Protein AF-A0A1H6Y3X4-F1 (afdb_monomer_lite)

Sequence (162 aa):
MKEENPSAENPQKLLNLTSKPSKRWAAGVPAVVAALTDLVEEGIPLRGLRALSKMNQKGGFDCPSCAWPDPDDERSAIGEYCENGAKALAEEATSKKLTARFLAGRHFPGDAACFQNPQFLEVILFCQVVPAVLRVYKTFVLHAVSFFRRISQLFEKCSSFA

Secondary structure (DSSP, 8-state):
-------SSPPSSPP-PPPPPPPS-SSSHHHHHHHHHHHHHTT-HHHHHHHHTTBTSTTSB--TT-SSPPPSS---TT----HHHHHHHHHHH------HHHHHT---TTTTTTTT-HHHHHHHHHHHHHHHHHHHHHHHHHHHHHHHHHHHHHHHHHHT--

Foldseek 3Di:
DDDDPDDPDDDPDDDPDDDDDDDPDDDDDVFVVLLQVLLVVLVHNPVLVVLQQQELDVVRHHQPPDPDDRDPPDGDNNGDDTSVSSNVSSVVSHPDDDDPVNVVPDDDPPCPVPVPDPVVVVVVVCVVVVVVVVVVVVVVVVVVVVVVVVVVVVVVVVVVVD

Structure (mmCIF, N/CA/C/O backbone):
data_AF-A0A1H6Y3X4-F1
#
_entry.id   AF-A0A1H6Y3X4-F1
#
loop_
_atom_site.group_PDB
_atom_site.id
_atom_site.type_symbol
_atom_site.label_atom_id
_atom_site.label_alt_id
_atom_site.label_comp_id
_atom_site.label_asym_id
_atom_site.label_entity_id
_atom_site.label_seq_id
_atom_site.pdbx_PDB_ins_code
_atom_site.Cartn_x
_atom_site.Cartn_y
_atom_site.Cartn_z
_atom_site.occupancy
_atom_site.B_iso_or_equiv
_atom_site.auth_seq_id
_atom_site.auth_comp_id
_atom_site.auth_asym_id
_atom_site.auth_atom_id
_atom_site.pdbx_PDB_model_num
ATOM 1 N N . MET A 1 1 ? 36.208 12.642 -6.097 1.00 38.31 1 MET A N 1
ATOM 2 C CA . MET A 1 1 ? 35.721 11.718 -5.051 1.00 38.31 1 MET A CA 1
ATOM 3 C C . MET A 1 1 ? 36.110 10.324 -5.501 1.00 38.31 1 MET A C 1
ATOM 5 O O . MET A 1 1 ? 35.878 10.030 -6.664 1.00 38.31 1 MET A O 1
ATOM 9 N N . LYS A 1 2 ? 36.812 9.542 -4.673 1.00 44.62 2 LYS A N 1
ATOM 10 C CA . LYS A 1 2 ? 37.151 8.156 -5.027 1.00 44.62 2 LYS A CA 1
ATOM 11 C C . LYS A 1 2 ? 35.850 7.348 -5.016 1.00 44.62 2 LYS A C 1
ATOM 13 O O . LYS A 1 2 ? 35.127 7.424 -4.028 1.00 44.62 2 LYS A O 1
ATOM 18 N N . GLU A 1 3 ? 35.543 6.657 -6.110 1.00 51.41 3 GLU A N 1
ATOM 19 C CA . GLU A 1 3 ? 34.518 5.612 -6.116 1.00 51.41 3 GLU A CA 1
ATOM 20 C C . GLU A 1 3 ? 35.000 4.490 -5.198 1.00 51.41 3 GLU A C 1
ATOM 22 O O . GLU A 1 3 ? 36.048 3.889 -5.433 1.00 51.41 3 GLU A O 1
ATOM 27 N N . GLU A 1 4 ? 34.270 4.264 -4.113 1.00 64.88 4 GLU A N 1
ATOM 28 C CA . GLU A 1 4 ? 3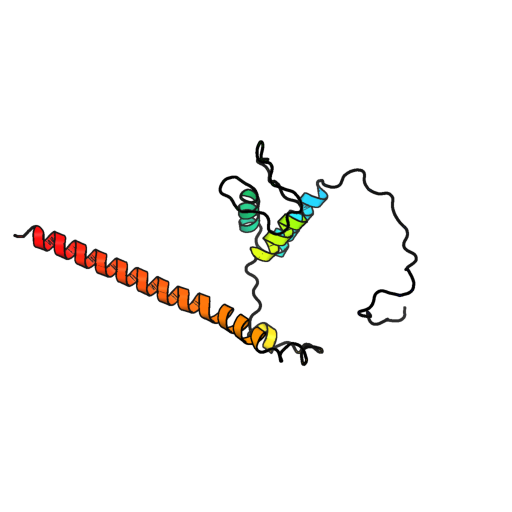4.509 3.167 -3.186 1.00 64.88 4 GLU A CA 1
ATOM 29 C C . GLU A 1 4 ? 33.369 2.166 -3.379 1.00 64.88 4 GLU A C 1
ATOM 31 O O . GLU A 1 4 ? 32.193 2.524 -3.286 1.00 64.88 4 GLU A O 1
ATOM 36 N N . ASN A 1 5 ? 33.719 0.929 -3.740 1.00 66.62 5 ASN A N 1
ATOM 37 C CA . ASN A 1 5 ? 32.742 -0.129 -3.973 1.00 66.62 5 ASN A CA 1
ATOM 38 C C . ASN A 1 5 ? 31.967 -0.403 -2.674 1.00 66.62 5 ASN A C 1
ATOM 40 O O . ASN A 1 5 ? 32.603 -0.555 -1.627 1.00 66.62 5 ASN A O 1
ATOM 44 N N . PRO A 1 6 ? 30.625 -0.490 -2.710 1.00 65.50 6 PRO A N 1
ATOM 45 C CA . PRO A 1 6 ? 29.842 -0.759 -1.512 1.00 65.50 6 PRO A CA 1
ATOM 46 C C . PRO A 1 6 ? 30.209 -2.142 -0.954 1.00 65.50 6 PRO A C 1
ATOM 48 O O . PRO A 1 6 ? 29.964 -3.166 -1.590 1.00 65.50 6 PRO A O 1
ATOM 51 N N . SER A 1 7 ? 30.835 -2.159 0.226 1.00 69.19 7 SER A N 1
ATOM 52 C CA . SER A 1 7 ? 31.108 -3.383 0.985 1.00 69.19 7 SER A CA 1
ATOM 53 C C . SER A 1 7 ? 29.805 -3.937 1.566 1.00 69.19 7 SER A C 1
ATOM 55 O O . SER A 1 7 ? 28.926 -3.171 1.959 1.00 69.19 7 SER A O 1
ATOM 57 N N . ALA A 1 8 ? 29.685 -5.265 1.638 1.00 76.81 8 ALA A N 1
ATOM 58 C CA . ALA A 1 8 ? 28.549 -5.934 2.275 1.00 76.81 8 ALA A CA 1
ATOM 59 C C . ALA A 1 8 ? 28.511 -5.706 3.797 1.00 76.81 8 ALA A C 1
ATOM 61 O O . ALA A 1 8 ? 27.457 -5.833 4.419 1.00 76.81 8 ALA A O 1
ATOM 62 N N . GLU A 1 9 ? 29.655 -5.369 4.396 1.00 79.38 9 GLU A N 1
ATOM 63 C CA . GLU A 1 9 ? 29.762 -5.087 5.823 1.00 79.38 9 GLU A CA 1
ATOM 64 C C . GLU A 1 9 ? 29.482 -3.617 6.129 1.00 79.38 9 GLU A C 1
ATOM 66 O O . GLU A 1 9 ? 29.826 -2.709 5.366 1.00 79.38 9 GLU A O 1
ATOM 71 N N . ASN A 1 10 ? 28.888 -3.374 7.297 1.00 78.25 10 ASN A N 1
ATOM 72 C CA . ASN A 1 10 ? 28.721 -2.024 7.802 1.00 78.25 10 ASN A CA 1
ATOM 73 C C . ASN A 1 10 ? 30.099 -1.361 8.003 1.00 78.25 10 ASN A C 1
ATOM 75 O O . ASN A 1 10 ? 31.043 -2.008 8.463 1.00 78.25 10 ASN A O 1
ATOM 79 N N . PRO A 1 11 ? 30.236 -0.058 7.709 1.00 77.62 11 PRO A N 1
ATOM 80 C CA . PRO A 1 11 ? 31.501 0.635 7.888 1.00 77.62 11 PRO A CA 1
ATOM 81 C C . PRO A 1 11 ? 31.918 0.596 9.360 1.00 77.62 11 PRO A C 1
ATOM 83 O O . PRO A 1 11 ? 31.160 0.975 10.254 1.00 77.62 11 PRO A O 1
ATOM 86 N N . GLN A 1 12 ? 33.155 0.164 9.605 1.00 76.81 12 GLN A N 1
ATOM 87 C CA . GLN A 1 12 ? 33.727 0.073 10.954 1.00 76.81 12 GLN A CA 1
ATOM 88 C C . GLN A 1 12 ? 33.895 1.454 11.605 1.00 76.81 12 GLN A C 1
ATOM 90 O O . GLN A 1 12 ? 33.899 1.581 12.828 1.00 76.81 12 GLN A O 1
ATOM 95 N N . LYS A 1 13 ? 34.016 2.508 10.788 1.00 79.56 13 LYS A N 1
ATOM 96 C CA . LYS A 1 13 ? 34.057 3.894 11.244 1.00 79.56 13 LYS A CA 1
ATOM 97 C C . LYS A 1 13 ? 32.691 4.534 11.036 1.00 79.56 13 LYS A C 1
ATOM 99 O O . LYS A 1 13 ? 32.235 4.667 9.902 1.00 79.56 13 LYS A O 1
ATOM 104 N N . LEU A 1 14 ? 32.068 4.957 12.135 1.00 77.31 14 LEU A N 1
ATOM 105 C CA . LEU A 1 14 ? 30.829 5.726 12.086 1.00 77.31 14 LEU A CA 1
ATOM 106 C C . LEU A 1 14 ? 31.035 6.968 11.210 1.00 77.31 14 LEU A C 1
ATOM 108 O O . LEU A 1 14 ? 32.004 7.714 11.374 1.00 77.31 14 LEU A O 1
ATOM 112 N N . LEU A 1 15 ? 30.124 7.166 10.262 1.00 79.19 15 LEU A N 1
ATOM 113 C CA . LEU A 1 15 ? 30.073 8.373 9.446 1.00 79.19 15 LEU A CA 1
ATOM 114 C C . LEU A 1 15 ? 29.794 9.581 10.357 1.00 79.19 15 LEU A C 1
ATOM 116 O O . LEU A 1 15 ? 29.131 9.442 11.386 1.00 79.19 15 LEU A O 1
ATOM 120 N N . ASN A 1 16 ? 30.269 10.772 9.973 1.00 81.00 16 ASN A N 1
ATOM 121 C CA . ASN A 1 16 ? 29.992 12.035 10.675 1.00 81.00 16 ASN A CA 1
ATOM 122 C C . ASN A 1 16 ? 28.517 12.452 10.487 1.00 81.00 16 ASN A C 1
ATOM 124 O O . ASN A 1 16 ? 28.214 13.453 9.838 1.00 81.00 16 ASN A O 1
ATOM 128 N N . LEU A 1 17 ? 27.587 11.647 10.998 1.00 81.31 17 LEU A N 1
ATOM 129 C CA . LEU A 1 17 ? 26.149 11.849 10.875 1.00 81.31 17 LEU A CA 1
ATOM 130 C C . LEU A 1 17 ? 25.700 12.928 11.861 1.00 81.31 17 LEU A C 1
ATOM 132 O O . LEU A 1 17 ? 25.909 12.822 13.066 1.00 81.31 17 LEU A O 1
ATOM 136 N N . THR A 1 18 ? 25.052 13.971 11.348 1.00 80.50 18 THR A N 1
ATOM 137 C CA . THR A 1 18 ? 24.400 14.992 12.173 1.00 80.50 18 THR A CA 1
ATOM 138 C C . THR A 1 18 ? 22.959 14.573 12.445 1.00 80.50 18 THR A C 1
ATOM 140 O O . THR A 1 18 ? 22.169 14.431 11.509 1.00 80.50 18 THR A O 1
ATOM 143 N N . SER A 1 19 ? 22.595 14.383 13.714 1.00 82.56 19 SER A N 1
ATOM 144 C CA . SER A 1 19 ? 21.208 14.110 14.091 1.00 82.56 19 SER A CA 1
ATOM 145 C C . SER A 1 19 ? 20.378 15.395 14.033 1.00 82.56 19 SER A C 1
ATOM 147 O O . SER A 1 19 ? 20.799 16.467 14.467 1.00 82.56 19 SER A O 1
ATOM 149 N N . LYS A 1 20 ? 19.177 15.295 13.462 1.00 84.12 20 LYS A N 1
ATOM 150 C CA . LYS A 1 20 ? 18.162 16.351 13.535 1.00 84.12 20 LYS A CA 1
ATOM 151 C C . LYS A 1 20 ? 17.210 16.040 14.695 1.00 84.12 20 LYS A C 1
ATOM 153 O O . LYS A 1 20 ? 17.016 14.863 15.002 1.00 84.12 20 LYS A O 1
ATOM 158 N N . PRO A 1 21 ? 16.595 17.053 15.327 1.00 84.75 21 PRO A N 1
ATOM 159 C CA . PRO A 1 21 ? 15.561 16.814 16.327 1.00 84.75 21 PRO A CA 1
ATOM 160 C C . PRO A 1 21 ? 14.394 16.024 15.720 1.00 84.75 21 PRO A C 1
ATOM 162 O O . PRO A 1 21 ? 14.021 16.232 14.561 1.00 84.75 21 PRO A O 1
ATOM 165 N N . SER A 1 22 ? 13.826 15.109 16.506 1.00 82.06 22 SER A N 1
ATOM 166 C CA . SER A 1 22 ? 12.682 14.298 16.091 1.00 82.06 22 SER A CA 1
ATOM 167 C C . SER A 1 22 ? 11.441 15.168 15.877 1.00 82.06 22 SER A C 1
ATOM 169 O O . SER A 1 22 ? 11.230 16.188 16.541 1.00 82.06 22 SER A O 1
ATOM 171 N N . LYS A 1 23 ? 10.598 14.780 14.916 1.00 83.44 23 LYS A N 1
ATOM 172 C CA . LYS A 1 23 ? 9.299 15.433 14.719 1.00 83.44 23 LYS A CA 1
ATOM 173 C C . LYS A 1 23 ? 8.359 15.048 15.864 1.00 83.44 23 LYS A C 1
ATOM 175 O O . LYS A 1 23 ? 8.439 13.944 16.388 1.00 83.44 23 LYS A O 1
ATOM 180 N N . ARG A 1 24 ? 7.431 15.943 16.220 1.00 85.31 24 ARG A N 1
ATOM 181 C CA . ARG A 1 24 ? 6.428 15.690 17.277 1.00 85.31 24 ARG A CA 1
ATOM 182 C C . ARG A 1 24 ? 5.262 14.794 16.847 1.00 85.31 24 ARG A C 1
ATOM 184 O O . ARG A 1 24 ? 4.384 14.521 17.653 1.00 85.31 24 ARG A O 1
ATOM 191 N N . TRP A 1 25 ? 5.220 14.388 15.585 1.00 79.50 25 TRP A N 1
ATOM 192 C CA . TRP A 1 25 ? 4.167 13.553 15.024 1.00 79.50 25 TRP A CA 1
ATOM 193 C C . TRP A 1 25 ? 4.801 12.436 14.200 1.00 79.50 25 TRP A C 1
ATOM 195 O O . TRP A 1 25 ? 5.798 12.667 13.512 1.00 79.50 25 TRP A O 1
ATOM 205 N N . ALA A 1 26 ? 4.228 11.236 14.304 1.00 69.94 26 ALA A N 1
ATOM 206 C CA . ALA A 1 26 ? 4.704 10.044 13.605 1.00 69.94 26 ALA A CA 1
ATOM 207 C C . ALA A 1 26 ? 4.009 9.844 12.247 1.00 69.94 26 ALA A C 1
ATOM 209 O O . ALA A 1 26 ? 4.648 9.401 11.301 1.00 69.94 26 ALA A O 1
ATOM 210 N N . ALA A 1 27 ? 2.737 10.245 12.126 1.00 76.12 27 ALA A N 1
ATOM 211 C CA . ALA A 1 27 ? 1.927 10.112 10.914 1.00 76.12 27 ALA A CA 1
ATOM 212 C C . ALA A 1 27 ? 1.242 11.435 10.528 1.00 76.12 27 ALA A C 1
ATOM 214 O O . ALA A 1 27 ? 0.966 12.281 11.381 1.00 76.12 27 ALA A O 1
ATOM 215 N N . GLY A 1 28 ? 0.987 11.630 9.233 1.00 83.94 28 GLY A N 1
ATOM 216 C CA . GLY A 1 28 ? 0.383 12.854 8.705 1.00 83.94 28 GLY A CA 1
ATOM 217 C C . GLY A 1 28 ? 0.274 12.846 7.182 1.00 83.94 28 GLY A C 1
ATOM 218 O O . GLY A 1 28 ? 0.479 11.818 6.542 1.00 83.94 28 GLY A O 1
ATOM 219 N N . VAL A 1 29 ? 0.001 14.011 6.588 1.00 87.94 29 VAL A N 1
ATOM 220 C CA . VAL A 1 29 ? -0.197 14.166 5.131 1.00 87.94 29 VAL A CA 1
ATOM 221 C C . VAL A 1 29 ? 0.915 13.521 4.285 1.00 87.94 29 VAL A C 1
ATOM 223 O O . VAL A 1 29 ? 0.581 12.846 3.314 1.00 87.94 29 VAL A O 1
ATOM 226 N N . PRO A 1 30 ? 2.214 13.625 4.638 1.00 86.94 30 PRO A N 1
ATOM 227 C CA . PRO A 1 30 ? 3.268 12.969 3.865 1.00 86.94 30 PRO A CA 1
ATOM 228 C C . PRO A 1 30 ? 3.151 11.443 3.806 1.00 86.94 30 PRO A C 1
ATOM 230 O O . PRO A 1 30 ? 3.500 10.864 2.785 1.00 86.94 30 PRO A O 1
ATOM 233 N N . ALA A 1 31 ? 2.630 10.799 4.855 1.00 85.56 31 ALA A N 1
ATOM 234 C CA . ALA A 1 31 ? 2.420 9.352 4.871 1.00 85.56 31 ALA A CA 1
ATOM 235 C C . ALA A 1 31 ? 1.294 8.943 3.907 1.00 85.56 31 ALA A C 1
ATOM 237 O O . ALA A 1 31 ? 1.434 7.980 3.158 1.00 85.56 31 ALA A O 1
ATOM 238 N N . VAL A 1 32 ? 0.212 9.729 3.854 1.00 88.31 32 VAL A N 1
ATOM 239 C CA . VAL A 1 32 ? -0.897 9.508 2.910 1.00 88.31 32 VAL A CA 1
ATOM 240 C C . VAL A 1 32 ? -0.427 9.680 1.465 1.00 88.31 32 VAL A C 1
ATOM 242 O O . VAL A 1 32 ? -0.752 8.868 0.603 1.00 88.31 32 VAL A O 1
ATOM 245 N N . VAL A 1 33 ? 0.370 10.718 1.195 1.00 90.81 33 VAL A N 1
ATOM 246 C CA . VAL A 1 33 ? 0.933 10.961 -0.142 1.00 90.81 33 VAL A CA 1
ATOM 247 C C . VAL A 1 33 ? 1.884 9.836 -0.554 1.00 90.81 33 VAL A C 1
ATOM 249 O O . VAL A 1 33 ? 1.811 9.388 -1.697 1.00 90.81 33 VAL A O 1
ATOM 252 N N . ALA A 1 34 ? 2.733 9.353 0.358 1.00 89.81 34 ALA A N 1
ATOM 253 C CA . ALA A 1 34 ? 3.626 8.226 0.095 1.00 89.81 34 ALA A CA 1
ATOM 254 C C . ALA A 1 34 ? 2.830 6.968 -0.286 1.00 89.81 34 ALA A C 1
ATOM 256 O O . ALA A 1 34 ? 3.030 6.433 -1.371 1.00 89.81 34 ALA A O 1
ATOM 257 N N . ALA A 1 35 ? 1.832 6.599 0.524 1.00 89.12 35 ALA A N 1
ATOM 258 C CA . ALA A 1 35 ? 0.975 5.446 0.255 1.00 89.12 35 ALA A CA 1
ATOM 259 C C . ALA A 1 35 ? 0.269 5.533 -1.111 1.00 89.12 35 ALA A C 1
ATOM 261 O O . ALA A 1 35 ? 0.203 4.551 -1.845 1.00 89.12 35 ALA A O 1
ATOM 262 N N . LEU A 1 36 ? -0.245 6.710 -1.486 1.00 91.62 36 LEU A N 1
ATOM 263 C CA . LEU A 1 36 ? -0.854 6.918 -2.805 1.00 91.62 36 LEU A CA 1
ATOM 264 C C . LEU A 1 36 ? 0.165 6.819 -3.945 1.00 91.62 36 LEU A C 1
ATOM 266 O O . LEU A 1 36 ? -0.168 6.310 -5.015 1.00 91.62 36 LEU A O 1
ATOM 270 N N . THR A 1 37 ? 1.386 7.305 -3.723 1.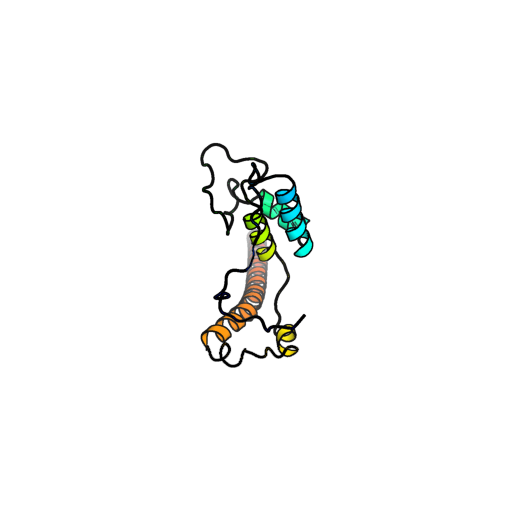00 92.44 37 THR A N 1
ATOM 271 C CA . THR A 1 37 ? 2.472 7.243 -4.708 1.00 92.44 37 THR A CA 1
ATOM 272 C C . THR A 1 37 ? 2.850 5.794 -4.991 1.00 92.44 37 THR A C 1
ATOM 274 O O . THR A 1 37 ? 2.897 5.416 -6.158 1.00 92.44 37 THR A O 1
ATOM 277 N N . ASP A 1 38 ? 2.978 4.960 -3.955 1.00 92.62 38 ASP A N 1
ATOM 278 C CA . ASP A 1 38 ? 3.283 3.531 -4.102 1.00 92.62 38 ASP A CA 1
ATOM 279 C C . ASP A 1 38 ? 2.233 2.808 -4.971 1.00 92.62 38 ASP A C 1
ATOM 281 O O . ASP A 1 38 ? 2.570 2.033 -5.867 1.00 92.62 38 ASP A O 1
ATOM 285 N N . LEU A 1 39 ? 0.938 3.111 -4.795 1.00 92.25 39 LEU A N 1
ATOM 286 C CA . LEU A 1 39 ? -0.122 2.530 -5.637 1.00 92.25 39 LEU A CA 1
ATOM 287 C C . LEU A 1 39 ? 0.001 2.921 -7.114 1.00 92.25 39 LEU A C 1
ATOM 289 O O . LEU A 1 39 ? -0.363 2.141 -8.001 1.00 92.25 39 LEU A O 1
ATOM 293 N N . VAL A 1 40 ? 0.438 4.153 -7.378 1.00 93.38 40 VAL A N 1
ATOM 294 C CA . VAL A 1 40 ? 0.631 4.670 -8.735 1.00 93.38 40 VAL A CA 1
ATOM 295 C C . VAL A 1 40 ? 1.881 4.054 -9.359 1.00 93.38 40 VAL A C 1
ATOM 297 O O . VAL A 1 40 ? 1.814 3.611 -10.506 1.00 93.38 40 VAL A O 1
ATOM 300 N N . GLU A 1 41 ? 2.980 3.951 -8.612 1.00 92.44 41 GLU A N 1
ATOM 301 C CA . GLU A 1 41 ? 4.221 3.301 -9.052 1.00 92.44 41 GLU A CA 1
ATOM 302 C C . GLU A 1 41 ? 4.011 1.815 -9.366 1.00 92.44 41 GLU A C 1
ATOM 304 O O . GLU A 1 41 ? 4.546 1.293 -10.353 1.00 92.44 41 GLU A O 1
ATOM 309 N N . GLU A 1 42 ? 3.156 1.138 -8.599 1.00 91.94 42 GLU A N 1
ATOM 310 C CA . GLU A 1 42 ? 2.747 -0.243 -8.858 1.00 91.94 42 GLU A CA 1
ATOM 311 C C . GLU A 1 42 ? 1.668 -0.397 -9.941 1.00 91.94 42 GLU A C 1
ATOM 313 O O . GLU A 1 42 ? 1.329 -1.513 -10.340 1.00 91.94 42 GLU A O 1
ATOM 318 N N . GLY A 1 43 ? 1.177 0.708 -10.510 1.00 91.50 43 GLY A N 1
ATOM 319 C CA . GLY A 1 43 ? 0.227 0.693 -11.625 1.00 91.50 43 GLY A CA 1
ATOM 320 C C . GLY A 1 43 ? -1.170 0.207 -11.233 1.00 91.50 43 GLY A C 1
ATOM 321 O O . GLY A 1 43 ? -1.934 -0.260 -12.081 1.00 91.50 43 GLY A O 1
ATOM 322 N N . ILE A 1 44 ? -1.524 0.311 -9.952 1.00 92.62 44 ILE A N 1
ATOM 323 C CA . ILE A 1 44 ? -2.785 -0.174 -9.382 1.00 92.62 44 ILE A CA 1
ATOM 324 C C . ILE A 1 44 ? -3.539 0.904 -8.582 1.00 92.62 44 ILE A C 1
ATOM 326 O O . ILE A 1 44 ? -4.096 0.583 -7.535 1.00 92.62 44 ILE A O 1
ATOM 330 N N . PRO A 1 45 ? -3.680 2.158 -9.056 1.00 92.69 45 PRO A N 1
ATOM 331 C CA . PRO A 1 45 ? -4.321 3.215 -8.268 1.00 92.69 45 PRO A CA 1
ATOM 332 C C . PRO A 1 45 ? -5.755 2.850 -7.855 1.00 92.69 45 PRO A C 1
ATOM 334 O O . PRO A 1 45 ? -6.118 2.951 -6.692 1.00 92.69 45 PRO A O 1
ATOM 337 N N . LEU A 1 46 ? -6.574 2.328 -8.774 1.00 92.44 46 LEU A N 1
ATOM 338 C CA . LEU A 1 46 ? -7.966 1.964 -8.472 1.00 92.44 46 LEU A CA 1
ATOM 339 C C . LEU A 1 46 ? -8.092 0.639 -7.709 1.00 92.44 46 LEU A C 1
ATOM 341 O O . LEU A 1 46 ? -8.914 0.510 -6.802 1.00 92.44 46 LEU A O 1
ATOM 345 N N . ARG A 1 47 ? -7.312 -0.373 -8.106 1.00 91.12 47 ARG A N 1
ATOM 346 C CA . ARG A 1 47 ? -7.359 -1.708 -7.490 1.00 91.12 47 ARG A CA 1
ATOM 347 C C . ARG A 1 47 ? -6.778 -1.676 -6.079 1.00 91.12 47 ARG A C 1
ATOM 349 O O . ARG A 1 47 ? -7.378 -2.254 -5.181 1.00 91.12 47 ARG A O 1
ATOM 356 N N . GLY A 1 48 ? -5.657 -0.987 -5.910 1.00 91.50 48 GLY A N 1
ATOM 357 C CA . GLY A 1 48 ? -4.986 -0.772 -4.639 1.00 91.50 48 GLY A CA 1
ATOM 358 C C . GLY A 1 48 ? -5.866 -0.005 -3.666 1.00 91.50 48 GLY A C 1
ATOM 359 O O . GLY A 1 48 ? -6.112 -0.509 -2.581 1.00 91.50 48 GLY A O 1
ATOM 360 N N . LEU A 1 49 ? -6.473 1.117 -4.077 1.00 91.81 49 LEU A N 1
ATOM 361 C CA . LEU A 1 49 ? -7.402 1.862 -3.213 1.00 91.81 49 LEU A CA 1
ATOM 362 C C . LEU A 1 49 ? -8.597 1.017 -2.745 1.00 91.81 49 LEU A C 1
ATOM 364 O O . LEU A 1 49 ? -8.974 1.077 -1.578 1.00 91.81 49 LEU A O 1
ATOM 368 N N . ARG A 1 50 ? -9.176 0.189 -3.627 1.00 91.44 50 ARG A N 1
ATOM 369 C CA . ARG A 1 50 ? -10.259 -0.742 -3.250 1.00 91.44 50 ARG A CA 1
ATOM 370 C C . ARG A 1 50 ? -9.806 -1.852 -2.306 1.00 91.44 50 ARG A C 1
ATOM 372 O O . ARG A 1 50 ? -10.623 -2.369 -1.550 1.00 91.44 50 ARG A O 1
ATOM 379 N N . ALA A 1 51 ? -8.554 -2.284 -2.415 1.00 90.94 51 ALA A N 1
ATOM 380 C CA . ALA A 1 51 ? -7.993 -3.288 -1.524 1.00 90.94 51 ALA A CA 1
ATOM 381 C C . ALA A 1 51 ? -7.680 -2.665 -0.156 1.00 90.94 51 ALA A C 1
ATOM 383 O O . ALA A 1 51 ? -8.103 -3.210 0.857 1.00 90.94 51 ALA A O 1
ATOM 384 N N . LEU A 1 52 ? -7.076 -1.474 -0.132 1.00 90.19 52 LEU A N 1
ATOM 385 C CA . LEU A 1 52 ? -6.842 -0.688 1.080 1.00 90.19 52 LEU A CA 1
ATOM 386 C C . LEU A 1 52 ? -8.137 -0.413 1.849 1.00 90.19 52 LEU A C 1
ATOM 388 O O . LEU A 1 52 ? -8.185 -0.621 3.053 1.00 90.19 52 LEU A O 1
ATOM 392 N N . SER A 1 53 ? -9.225 -0.046 1.164 1.00 89.88 53 SER A N 1
ATOM 393 C CA . SER A 1 53 ? -10.514 0.208 1.823 1.00 89.88 53 SER A CA 1
ATOM 394 C C . SER A 1 53 ? -11.156 -1.038 2.450 1.00 89.88 53 SER A C 1
ATOM 396 O O . SER A 1 53 ? -12.164 -0.922 3.137 1.00 89.88 53 SER A O 1
ATOM 398 N N . LYS A 1 54 ? -10.644 -2.238 2.154 1.00 89.19 54 LYS A N 1
ATOM 399 C CA . LYS A 1 54 ? -11.077 -3.509 2.753 1.00 89.19 54 LYS A CA 1
ATOM 400 C C . LYS A 1 54 ? -10.054 -4.069 3.740 1.00 89.19 54 LYS A C 1
ATOM 402 O O . LYS A 1 54 ? -10.314 -5.106 4.342 1.00 89.19 54 LYS A O 1
ATOM 407 N N . MET A 1 55 ? -8.907 -3.419 3.884 1.00 88.81 55 MET A N 1
ATOM 408 C CA . MET A 1 55 ? -7.838 -3.865 4.761 1.00 88.81 55 MET A CA 1
ATOM 409 C C . MET A 1 55 ? -8.156 -3.471 6.204 1.00 88.81 55 MET A C 1
ATOM 411 O O . MET A 1 55 ? -8.522 -2.322 6.458 1.00 88.81 55 MET A O 1
ATOM 415 N N . ASN A 1 56 ? -8.031 -4.422 7.132 1.00 85.69 56 ASN A N 1
ATOM 416 C CA . ASN A 1 56 ? -8.361 -4.266 8.556 1.00 85.69 56 ASN A CA 1
ATOM 417 C C . ASN A 1 56 ? -9.811 -3.791 8.790 1.00 85.69 56 ASN A C 1
ATOM 419 O O . ASN A 1 56 ? -10.106 -3.008 9.688 1.00 85.69 56 ASN A O 1
ATOM 423 N N . GLN A 1 57 ? -10.734 -4.229 7.928 1.00 85.50 57 GLN A N 1
ATOM 424 C CA . GLN A 1 57 ? -12.170 -3.963 8.046 1.00 85.50 57 GLN A CA 1
ATOM 425 C C . GLN A 1 57 ? -12.938 -5.262 8.312 1.00 85.50 57 GLN A C 1
ATOM 427 O O . GLN A 1 57 ? -12.489 -6.351 7.950 1.00 85.50 57 GLN A O 1
ATOM 432 N N . LYS A 1 58 ? -14.145 -5.166 8.890 1.00 82.38 58 LYS A N 1
ATOM 433 C CA . LYS A 1 58 ? -15.005 -6.341 9.137 1.00 82.38 58 LYS A CA 1
ATOM 434 C C . LYS A 1 58 ? -15.351 -7.050 7.822 1.00 82.38 58 LYS A C 1
ATOM 436 O O . LYS A 1 58 ? -15.898 -6.439 6.906 1.00 82.38 58 LYS A O 1
ATOM 441 N N . GLY A 1 59 ? -15.050 -8.348 7.742 1.00 81.38 59 GLY A N 1
ATOM 442 C CA . GLY A 1 59 ? -15.222 -9.144 6.516 1.00 81.38 59 GLY A CA 1
ATOM 443 C C . GLY A 1 59 ? -14.217 -8.806 5.404 1.00 81.38 59 GLY A C 1
ATOM 444 O O . GLY A 1 59 ? -14.425 -9.182 4.249 1.00 81.38 59 GLY A O 1
ATOM 445 N N . GLY A 1 60 ? -13.170 -8.057 5.748 1.00 86.94 60 GLY A N 1
ATOM 446 C CA . GLY A 1 60 ? -12.026 -7.739 4.912 1.00 86.94 60 GLY A CA 1
ATOM 447 C C . GLY A 1 60 ? -10.887 -8.742 5.079 1.00 86.94 60 GLY A C 1
ATOM 448 O O . GLY A 1 60 ? -11.120 -9.936 5.256 1.00 86.94 60 GLY A O 1
ATOM 449 N N . PHE A 1 61 ? -9.657 -8.246 4.993 1.00 87.19 61 PHE A N 1
ATOM 450 C CA . PHE A 1 61 ? -8.440 -9.029 5.209 1.00 87.19 61 PHE A CA 1
ATOM 451 C C . PHE A 1 61 ? -7.428 -8.234 6.036 1.00 87.19 61 PHE A C 1
ATOM 453 O O . PHE A 1 61 ? -7.481 -7.001 6.065 1.00 87.19 61 PHE A O 1
ATOM 460 N N . ASP A 1 62 ? -6.503 -8.946 6.669 1.00 86.62 62 ASP A N 1
ATOM 461 C CA . ASP A 1 62 ? -5.500 -8.349 7.544 1.00 86.62 62 ASP A CA 1
ATOM 462 C C . ASP A 1 62 ? -4.326 -7.773 6.752 1.00 86.62 62 ASP A C 1
ATOM 464 O O . ASP A 1 62 ? -3.874 -8.333 5.749 1.00 86.62 62 ASP A O 1
ATOM 468 N N . CYS A 1 63 ? -3.812 -6.639 7.214 1.00 86.25 63 CYS A N 1
ATOM 469 C CA . CYS A 1 63 ? -2.616 -6.025 6.658 1.00 86.25 63 CYS A CA 1
ATOM 470 C C . CYS A 1 63 ? -1.387 -6.941 6.858 1.00 86.25 63 CYS A C 1
ATOM 472 O O . CYS A 1 63 ? -1.047 -7.253 8.003 1.00 86.25 63 CYS A O 1
ATOM 474 N N . PRO A 1 64 ? -0.645 -7.300 5.790 1.00 78.62 64 PRO A N 1
ATOM 475 C CA . PRO 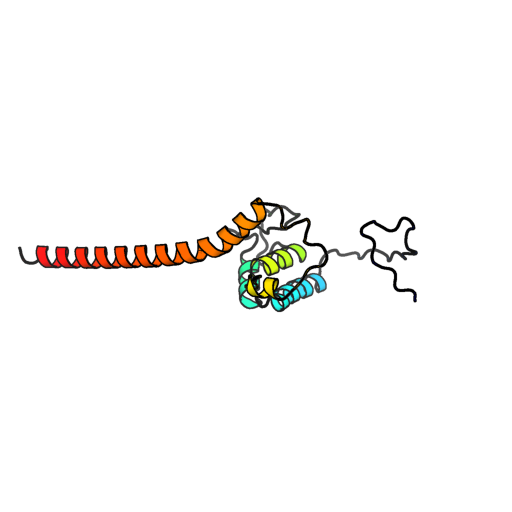A 1 64 ? 0.490 -8.230 5.873 1.00 78.62 64 PRO A CA 1
ATOM 476 C C . PRO A 1 64 ? 1.712 -7.659 6.614 1.00 78.62 64 PRO A C 1
ATOM 478 O O . PRO A 1 64 ? 2.641 -8.394 6.934 1.00 78.62 64 PRO A O 1
ATOM 481 N N . SER A 1 65 ? 1.725 -6.349 6.877 1.00 72.38 65 SER A N 1
ATOM 482 C CA . SER A 1 65 ? 2.849 -5.613 7.475 1.00 72.38 65 SER A CA 1
ATOM 483 C C . SER A 1 65 ? 2.450 -4.886 8.771 1.00 72.38 65 SER A C 1
ATOM 485 O O . SER A 1 65 ? 3.133 -3.966 9.224 1.00 72.38 65 SER A O 1
ATOM 487 N N . CYS A 1 66 ? 1.308 -5.237 9.376 1.00 70.31 66 CYS A N 1
ATOM 488 C CA . CYS A 1 66 ? 0.832 -4.524 10.560 1.00 70.31 66 CYS A CA 1
ATOM 489 C C . CYS A 1 66 ? 1.700 -4.804 11.794 1.00 70.31 66 CYS A C 1
ATOM 491 O O . CYS A 1 66 ? 1.841 -5.940 12.236 1.00 70.31 66 CYS A O 1
ATOM 493 N N . ALA A 1 67 ? 2.220 -3.729 12.390 1.00 64.56 67 ALA A N 1
ATOM 494 C CA . ALA A 1 67 ? 2.867 -3.748 13.702 1.00 64.56 67 ALA A CA 1
ATOM 495 C C . ALA A 1 67 ? 1.872 -3.538 14.862 1.00 64.56 67 ALA A C 1
ATOM 497 O O . ALA A 1 67 ? 2.251 -3.695 16.021 1.00 64.56 67 ALA A O 1
ATOM 498 N N . TRP A 1 68 ? 0.622 -3.158 14.563 1.00 68.06 68 TRP A N 1
ATOM 499 C CA . TRP A 1 68 ? -0.392 -2.796 15.555 1.00 68.06 68 TRP A CA 1
ATOM 500 C C . TRP A 1 68 ? -1.627 -3.705 15.450 1.00 68.06 68 TRP A C 1
ATOM 502 O O . TRP A 1 68 ? -2.055 -3.981 14.326 1.00 68.06 68 TRP A O 1
ATOM 512 N N . PRO A 1 69 ? -2.190 -4.174 16.582 1.00 65.94 69 PRO A N 1
ATOM 513 C CA . PRO A 1 69 ? -3.407 -4.984 16.589 1.00 65.94 69 PRO A CA 1
ATOM 514 C C . PRO A 1 69 ? -4.628 -4.194 16.093 1.00 65.94 69 PRO A C 1
ATOM 516 O O . PRO A 1 69 ? -4.738 -2.994 16.346 1.00 65.94 69 PRO A O 1
ATOM 519 N N . ASP A 1 70 ? -5.538 -4.888 15.406 1.00 70.12 70 ASP A N 1
ATOM 520 C CA . ASP A 1 70 ? -6.829 -4.352 14.955 1.00 70.12 70 ASP A CA 1
ATOM 521 C C . ASP A 1 70 ? -7.749 -4.116 16.172 1.00 70.12 70 ASP A C 1
ATOM 523 O O . ASP A 1 70 ? -7.938 -5.044 16.962 1.00 70.12 70 ASP A O 1
ATOM 527 N N . PRO A 1 71 ? -8.296 -2.904 16.379 1.00 68.00 71 PRO A N 1
ATOM 528 C CA . PRO A 1 71 ? -9.216 -2.641 17.481 1.00 68.00 71 PRO A CA 1
ATOM 529 C C . PRO A 1 71 ? -10.523 -3.442 17.340 1.00 68.00 71 PRO A C 1
ATOM 531 O O . PRO A 1 71 ? -11.222 -3.386 16.323 1.00 68.00 71 PRO A O 1
ATOM 534 N N . ASP A 1 72 ? -10.898 -4.161 18.401 1.00 69.00 72 ASP A N 1
ATOM 535 C CA . ASP A 1 72 ? -12.128 -4.962 18.432 1.00 69.00 72 ASP A CA 1
ATOM 536 C C . ASP A 1 72 ? -13.402 -4.096 18.469 1.00 69.00 72 ASP A C 1
ATOM 538 O O . ASP A 1 72 ? -14.426 -4.470 17.878 1.00 69.00 72 ASP A O 1
ATOM 542 N N . ASP A 1 73 ? -13.313 -2.923 19.102 1.00 71.69 73 ASP A N 1
ATOM 543 C CA . ASP A 1 73 ? -14.453 -2.071 19.451 1.00 71.69 73 ASP A CA 1
ATOM 544 C C . ASP A 1 73 ? -14.849 -1.143 18.287 1.00 71.69 73 ASP A C 1
ATOM 546 O O . ASP A 1 73 ? -15.860 -1.357 17.606 1.00 71.69 73 ASP A O 1
ATOM 550 N N . GLU A 1 74 ? -14.025 -0.121 18.032 1.00 71.25 74 GLU A N 1
ATOM 551 C CA . GLU A 1 74 ? -14.242 0.906 17.016 1.00 71.25 74 GLU A CA 1
ATOM 552 C C . GLU A 1 74 ? -13.153 0.837 15.949 1.00 71.25 74 GLU A C 1
ATOM 554 O O . GLU A 1 74 ? -12.025 1.282 16.147 1.00 71.25 74 GLU A O 1
ATOM 559 N N . ARG A 1 75 ? -13.513 0.286 14.787 1.00 73.12 75 ARG A N 1
ATOM 560 C CA . ARG A 1 75 ? -12.664 0.326 13.592 1.00 73.12 75 ARG A CA 1
ATOM 561 C C . ARG A 1 75 ? -12.903 1.622 12.825 1.00 73.12 75 ARG A C 1
ATOM 563 O O . ARG A 1 75 ? -14.054 1.952 12.523 1.00 73.12 75 ARG A O 1
ATOM 570 N N . SER A 1 76 ? -11.840 2.323 12.440 1.00 74.00 76 SER A N 1
ATOM 571 C CA . SER A 1 76 ? -11.946 3.528 11.615 1.00 74.00 76 SER A CA 1
ATOM 572 C C . SER A 1 76 ? -12.492 3.210 10.227 1.00 74.00 76 SER A C 1
ATOM 574 O O . SER A 1 76 ? -11.983 2.346 9.513 1.00 74.00 76 SER A O 1
ATOM 576 N N . ALA A 1 77 ? -13.466 4.007 9.785 1.00 68.31 77 ALA A N 1
ATOM 577 C CA . ALA A 1 77 ? -14.055 3.902 8.447 1.00 68.31 77 ALA A CA 1
ATOM 578 C C . ALA A 1 77 ? -13.094 4.303 7.306 1.00 68.31 77 ALA A C 1
ATOM 580 O O . ALA A 1 77 ? -13.352 4.013 6.140 1.00 68.31 77 ALA A O 1
ATOM 581 N N . ILE A 1 78 ? -12.007 5.004 7.636 1.00 68.81 78 ILE A N 1
ATOM 582 C CA . ILE A 1 78 ? -11.035 5.579 6.692 1.00 68.81 78 ILE A CA 1
ATOM 583 C C . ILE A 1 78 ? -9.811 4.682 6.441 1.00 68.81 78 ILE A C 1
ATOM 585 O O . ILE A 1 78 ? -9.088 4.929 5.477 1.00 68.81 78 ILE A O 1
ATOM 589 N N . GLY A 1 79 ? -9.619 3.626 7.240 1.00 76.88 79 GLY A N 1
ATOM 590 C CA . GLY A 1 79 ? -8.520 2.664 7.105 1.00 76.88 79 GLY A CA 1
ATOM 591 C C . GLY A 1 79 ? -7.611 2.617 8.334 1.00 76.88 79 GLY A C 1
ATOM 592 O O . GLY A 1 79 ? -7.194 3.654 8.840 1.00 76.88 79 GLY A O 1
ATOM 593 N N . GLU A 1 80 ? -7.297 1.403 8.788 1.00 80.44 80 GLU A N 1
ATOM 594 C CA . GLU A 1 80 ? -6.483 1.128 9.982 1.00 80.44 80 GLU A CA 1
ATOM 595 C C . GLU A 1 80 ? -5.108 0.589 9.585 1.00 80.44 80 GLU A C 1
ATOM 597 O O . GLU A 1 80 ? -4.762 -0.556 9.859 1.00 80.44 80 GLU A O 1
ATOM 602 N N . TYR A 1 81 ? -4.329 1.366 8.839 1.00 84.88 81 TYR A N 1
ATOM 603 C CA . TYR A 1 81 ? -3.033 0.913 8.338 1.00 84.88 81 TYR A CA 1
ATOM 604 C C . TYR A 1 81 ? -2.026 2.051 8.215 1.00 84.88 81 TYR A C 1
ATOM 606 O O . TYR A 1 81 ? -2.381 3.208 7.996 1.00 84.88 81 TYR A O 1
ATOM 614 N N . CYS A 1 82 ? -0.743 1.708 8.334 1.00 87.19 82 CYS A N 1
ATOM 615 C CA . CYS A 1 82 ? 0.362 2.636 8.112 1.00 87.19 82 CYS A CA 1
ATOM 616 C C . C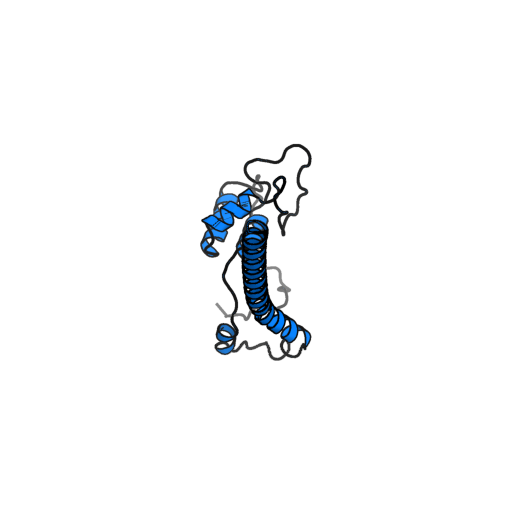YS A 1 82 ? 0.794 2.670 6.639 1.00 87.19 82 CYS A C 1
ATOM 618 O O . CYS A 1 82 ? 0.388 1.836 5.824 1.00 87.19 82 CYS A O 1
ATOM 620 N N . GLU A 1 83 ? 1.668 3.614 6.303 1.00 87.50 83 GLU A N 1
ATOM 621 C CA . GLU A 1 83 ? 2.271 3.756 4.977 1.00 87.50 83 GLU A CA 1
ATOM 622 C C . GLU A 1 83 ? 3.009 2.486 4.534 1.00 87.50 83 GLU A C 1
ATOM 624 O O . GLU A 1 83 ? 2.873 2.067 3.388 1.00 87.50 83 GLU A O 1
ATOM 629 N N . ASN A 1 84 ? 3.699 1.807 5.456 1.00 86.50 84 ASN A N 1
ATOM 630 C CA . ASN A 1 84 ? 4.401 0.556 5.152 1.00 86.50 84 ASN A CA 1
ATOM 631 C C . ASN A 1 84 ? 3.423 -0.591 4.862 1.00 86.50 84 ASN A C 1
ATOM 633 O O . ASN A 1 84 ? 3.691 -1.430 4.003 1.00 86.50 84 ASN A O 1
ATOM 637 N N . GLY A 1 85 ? 2.271 -0.608 5.540 1.00 89.44 85 GLY A N 1
ATOM 638 C CA . GLY A 1 85 ? 1.177 -1.535 5.251 1.00 89.44 85 GLY A CA 1
ATOM 639 C C . GLY A 1 85 ? 0.571 -1.293 3.874 1.00 89.44 85 GLY A C 1
ATOM 640 O O . GLY A 1 85 ? 0.371 -2.234 3.107 1.00 89.44 85 GLY A O 1
ATOM 641 N N . ALA A 1 86 ? 0.351 -0.024 3.528 1.00 90.00 86 ALA A N 1
ATOM 642 C CA . ALA A 1 86 ? -0.149 0.344 2.212 1.00 90.00 86 ALA A CA 1
ATOM 643 C C . ALA A 1 86 ? 0.835 -0.017 1.091 1.00 90.00 86 ALA A C 1
ATOM 645 O O . ALA A 1 86 ? 0.414 -0.536 0.057 1.00 90.00 86 ALA A O 1
ATOM 646 N N . LYS A 1 87 ? 2.136 0.185 1.320 1.00 90.31 87 LYS A N 1
ATOM 647 C CA . LYS A 1 87 ? 3.197 -0.205 0.392 1.00 90.31 87 LYS A CA 1
ATOM 648 C C . LYS A 1 87 ? 3.272 -1.717 0.183 1.00 90.31 87 LYS A C 1
ATOM 650 O O . LYS A 1 87 ? 3.295 -2.166 -0.958 1.00 90.31 87 LYS A O 1
ATOM 655 N N . ALA A 1 88 ? 3.250 -2.504 1.260 1.00 91.56 88 ALA A N 1
ATOM 656 C CA . ALA A 1 88 ? 3.276 -3.965 1.164 1.00 91.56 88 ALA A CA 1
ATOM 657 C C . ALA A 1 88 ? 2.084 -4.497 0.351 1.00 91.56 88 ALA A C 1
ATOM 659 O O . ALA A 1 88 ? 2.247 -5.319 -0.549 1.00 91.56 88 ALA A O 1
ATOM 660 N N . LEU A 1 89 ? 0.889 -3.953 0.598 1.00 91.88 89 LEU A N 1
ATOM 661 C CA . LEU A 1 89 ? -0.286 -4.262 -0.209 1.00 91.88 89 LEU A CA 1
ATOM 662 C C . LEU A 1 89 ? -0.111 -3.838 -1.671 1.00 91.88 89 LEU A C 1
ATOM 664 O O . LEU A 1 89 ? -0.582 -4.544 -2.563 1.00 91.88 89 LEU A O 1
ATOM 668 N N . ALA A 1 90 ? 0.528 -2.696 -1.936 1.00 91.94 90 ALA A N 1
ATOM 669 C CA . ALA A 1 90 ? 0.765 -2.232 -3.297 1.00 91.94 90 ALA A CA 1
ATOM 670 C C . ALA A 1 90 ? 1.632 -3.232 -4.082 1.00 91.94 90 ALA A C 1
ATOM 672 O O . ALA A 1 90 ? 1.283 -3.630 -5.198 1.00 91.94 90 ALA A O 1
ATOM 673 N N . GLU A 1 91 ? 2.720 -3.681 -3.457 1.00 91.00 91 GLU A N 1
ATOM 674 C CA . GLU A 1 91 ? 3.654 -4.666 -4.003 1.00 91.00 91 GLU A CA 1
ATOM 675 C C . GLU A 1 91 ? 2.998 -6.040 -4.197 1.00 91.00 91 GLU A C 1
ATOM 677 O O . GLU A 1 91 ? 3.281 -6.724 -5.177 1.00 91.00 91 GLU A O 1
ATOM 682 N N . GLU A 1 92 ? 2.069 -6.436 -3.328 1.00 90.44 92 GLU A N 1
ATOM 683 C CA . GLU A 1 92 ? 1.357 -7.710 -3.464 1.00 90.44 92 GLU A CA 1
ATOM 684 C C . GLU A 1 92 ? 0.222 -7.656 -4.503 1.00 90.44 92 GLU A C 1
ATOM 686 O O . GLU A 1 92 ? -0.020 -8.607 -5.253 1.00 90.44 92 GLU A O 1
ATOM 691 N N . ALA A 1 93 ? -0.483 -6.528 -4.594 1.00 90.12 93 ALA A N 1
ATOM 692 C CA . ALA A 1 93 ? -1.604 -6.353 -5.514 1.00 90.12 93 ALA A CA 1
ATOM 693 C C . ALA A 1 93 ? -1.170 -6.023 -6.956 1.00 90.12 93 ALA A C 1
ATOM 695 O O . ALA A 1 93 ? -2.019 -6.033 -7.866 1.00 90.12 93 ALA A O 1
ATOM 696 N N . THR A 1 94 ? 0.118 -5.739 -7.175 1.00 89.12 94 THR A N 1
ATOM 697 C CA . THR A 1 94 ? 0.693 -5.447 -8.491 1.00 89.12 94 THR A CA 1
ATOM 698 C C . THR A 1 94 ? 0.495 -6.604 -9.472 1.00 89.12 94 THR A C 1
ATOM 700 O O . THR A 1 94 ? 0.350 -7.774 -9.119 1.00 89.12 94 THR A O 1
ATOM 703 N N . SER A 1 95 ? 0.467 -6.281 -10.764 1.00 89.06 95 SER A N 1
ATOM 704 C CA . SER A 1 95 ? 0.425 -7.292 -11.836 1.00 89.06 95 SER A CA 1
ATOM 705 C C . SER A 1 95 ? 1.783 -7.505 -12.503 1.00 89.06 95 SER A C 1
ATOM 707 O O . SER A 1 95 ? 1.886 -8.305 -13.438 1.00 89.06 95 SER A O 1
ATOM 709 N N . LYS A 1 96 ? 2.822 -6.804 -12.033 1.00 86.56 96 LYS A N 1
ATOM 710 C CA . LYS A 1 96 ? 4.200 -6.983 -12.489 1.00 86.56 96 LYS A CA 1
ATOM 711 C C . LYS A 1 96 ? 4.666 -8.391 -12.117 1.00 86.56 96 LYS A C 1
ATOM 713 O O . LYS A 1 96 ? 4.487 -8.847 -10.994 1.00 86.56 96 LYS A O 1
ATOM 718 N N . LYS A 1 97 ? 5.241 -9.106 -13.084 1.00 85.50 97 LYS A N 1
ATOM 719 C CA . LYS A 1 97 ? 5.750 -10.469 -12.894 1.00 85.50 97 LYS A CA 1
ATOM 720 C C . LYS A 1 97 ? 7.106 -10.613 -13.556 1.00 85.50 97 LYS A C 1
ATOM 722 O O . LYS A 1 97 ? 7.293 -10.182 -14.696 1.00 85.50 97 LYS A O 1
ATOM 727 N N . LEU A 1 98 ? 8.025 -11.279 -12.866 1.00 86.62 98 LEU A N 1
ATOM 728 C CA . LEU A 1 98 ? 9.271 -11.735 -13.464 1.00 86.62 98 LEU A CA 1
ATOM 729 C C . LEU A 1 98 ? 8.966 -12.918 -14.387 1.00 86.62 98 LEU A C 1
ATOM 731 O O . LEU A 1 98 ? 8.307 -13.880 -13.999 1.00 86.62 98 LEU A O 1
ATOM 735 N N . THR A 1 99 ? 9.412 -12.827 -15.637 1.00 84.75 99 THR A N 1
ATOM 736 C CA . THR A 1 99 ? 9.238 -13.892 -16.634 1.00 84.75 99 THR A CA 1
ATOM 737 C C . THR A 1 99 ? 10.580 -14.541 -16.936 1.00 84.75 99 THR A C 1
ATOM 739 O O . THR A 1 99 ? 11.615 -13.881 -16.865 1.00 84.75 99 THR A O 1
ATOM 742 N N . ALA A 1 100 ? 10.580 -15.809 -17.353 1.00 84.00 100 ALA A N 1
ATOM 743 C CA . ALA A 1 100 ? 11.807 -16.479 -17.794 1.00 84.00 100 ALA A CA 1
ATOM 744 C C . ALA A 1 100 ? 12.534 -15.681 -18.896 1.00 84.00 100 ALA A C 1
ATOM 746 O O . ALA A 1 100 ? 13.754 -15.568 -18.878 1.00 84.00 100 ALA A O 1
ATOM 747 N N . ARG A 1 101 ? 11.782 -15.022 -19.794 1.00 82.31 101 ARG A N 1
ATOM 748 C CA . ARG A 1 101 ? 12.332 -14.121 -20.822 1.00 82.31 101 ARG A CA 1
ATOM 749 C C . ARG A 1 101 ? 13.089 -12.926 -20.235 1.00 82.31 101 ARG A C 1
ATOM 751 O O . ARG A 1 101 ? 14.100 -12.520 -20.792 1.00 82.31 101 ARG A O 1
ATOM 758 N N . PHE A 1 102 ? 12.598 -12.354 -19.135 1.00 80.50 102 PHE A N 1
ATOM 759 C CA . PHE A 1 102 ? 13.268 -11.249 -18.446 1.00 80.50 102 PHE A CA 1
ATOM 760 C C . PHE A 1 102 ? 14.622 -11.682 -17.872 1.00 80.50 102 PHE A C 1
ATOM 762 O O . PHE A 1 102 ? 15.574 -10.910 -17.934 1.00 80.50 102 PHE A O 1
ATOM 769 N N . LEU A 1 103 ? 14.701 -12.905 -17.340 1.00 79.38 103 LEU A N 1
ATOM 770 C CA . LEU A 1 103 ? 15.926 -13.458 -16.759 1.00 79.38 103 LEU A CA 1
ATOM 771 C C . LEU A 1 103 ? 16.914 -13.925 -17.837 1.00 79.38 103 LEU A C 1
ATOM 773 O O . LEU A 1 103 ? 18.103 -13.669 -17.719 1.00 79.38 103 LEU A O 1
ATOM 777 N N . ALA A 1 104 ? 16.432 -14.513 -18.935 1.00 79.94 104 ALA A N 1
ATOM 778 C CA . ALA A 1 104 ? 17.281 -14.999 -20.026 1.00 79.94 104 ALA A CA 1
ATOM 779 C C . ALA A 1 104 ? 18.138 -13.898 -20.689 1.00 79.94 104 ALA A C 1
ATOM 781 O O . ALA A 1 104 ? 19.189 -14.190 -21.249 1.00 79.94 104 ALA A O 1
ATOM 782 N N . GLY A 1 105 ? 17.696 -12.636 -20.631 1.00 74.25 105 GLY A N 1
ATOM 783 C CA . GLY A 1 105 ? 18.422 -11.488 -21.181 1.00 74.25 105 GLY A CA 1
ATOM 784 C C . GLY A 1 105 ? 19.383 -10.795 -20.210 1.00 74.25 105 GLY A C 1
ATOM 785 O O . GLY A 1 105 ? 20.001 -9.808 -20.606 1.00 74.25 105 GLY A O 1
ATOM 786 N N . ARG A 1 106 ? 19.497 -11.243 -18.950 1.00 69.44 106 ARG A N 1
ATOM 787 C CA . ARG A 1 106 ? 20.363 -10.613 -17.941 1.00 69.44 106 ARG A CA 1
ATOM 788 C C . ARG A 1 106 ? 21.298 -11.639 -17.308 1.00 69.44 106 ARG A C 1
ATOM 790 O O . ARG A 1 106 ? 20.850 -12.615 -16.722 1.00 69.44 106 ARG A O 1
ATOM 797 N N . HIS A 1 107 ? 22.600 -11.388 -17.398 1.00 59.00 107 HIS A N 1
ATOM 798 C CA . HIS A 1 107 ? 23.604 -12.114 -16.626 1.00 59.00 107 HIS A CA 1
ATOM 799 C C . HIS A 1 107 ? 23.771 -11.405 -15.280 1.00 59.00 107 HIS A C 1
ATOM 801 O O . HIS A 1 107 ? 24.126 -10.227 -15.258 1.00 59.00 107 HIS A O 1
ATOM 807 N N . PHE A 1 108 ? 23.505 -12.094 -14.173 1.00 58.88 108 PHE A N 1
ATOM 808 C CA . PHE A 1 108 ? 23.792 -11.587 -12.833 1.00 58.88 108 PHE A CA 1
ATOM 809 C C . PHE A 1 108 ? 25.199 -12.053 -12.416 1.00 58.88 108 PHE A C 1
ATOM 811 O O . PHE A 1 108 ? 25.420 -13.256 -12.235 1.00 58.88 108 PHE A O 1
ATOM 818 N N . PRO A 1 109 ? 26.180 -11.139 -12.293 1.00 51.69 109 PRO A N 1
ATOM 819 C CA . PRO A 1 109 ? 27.514 -11.467 -11.802 1.00 51.69 109 PRO A CA 1
ATOM 820 C C . PRO A 1 109 ? 27.442 -11.718 -10.286 1.00 51.69 109 PRO A C 1
ATOM 822 O O . PRO A 1 109 ? 27.654 -10.820 -9.482 1.00 51.69 109 PRO A O 1
ATOM 825 N N . GLY A 1 110 ? 27.071 -12.938 -9.898 1.00 53.44 110 GLY A N 1
ATOM 826 C CA . GLY A 1 110 ? 26.909 -13.359 -8.497 1.00 53.44 110 GLY A CA 1
ATOM 827 C C . GLY A 1 110 ? 26.109 -14.655 -8.319 1.00 53.44 110 GLY A C 1
ATOM 828 O O . GLY A 1 110 ? 26.195 -15.311 -7.285 1.00 53.44 110 GLY A O 1
ATOM 829 N N . ASP A 1 111 ? 25.390 -15.079 -9.359 1.00 48.06 111 ASP A N 1
ATOM 830 C CA . ASP A 1 111 ? 24.320 -16.076 -9.250 1.00 48.06 111 ASP A CA 1
ATOM 831 C C . ASP A 1 111 ? 24.757 -17.543 -9.371 1.00 48.06 111 ASP A C 1
ATOM 833 O O . ASP A 1 111 ? 23.945 -18.448 -9.157 1.00 48.06 111 ASP A O 1
ATOM 837 N N . ALA A 1 112 ? 26.035 -17.816 -9.654 1.00 47.41 112 ALA A N 1
ATOM 838 C CA . ALA A 1 112 ? 26.522 -19.193 -9.776 1.00 47.41 112 ALA A CA 1
ATOM 839 C C . ALA A 1 112 ? 26.350 -2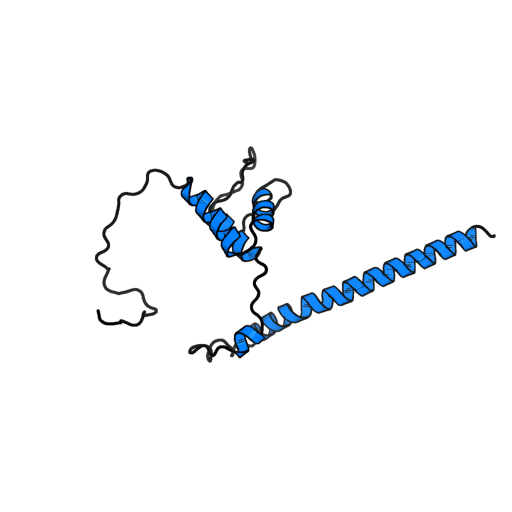0.008 -8.476 1.00 47.41 112 ALA A C 1
ATOM 841 O O . ALA A 1 112 ? 26.221 -21.227 -8.545 1.00 47.41 112 ALA A O 1
ATOM 842 N N . ALA A 1 113 ? 26.286 -19.350 -7.310 1.00 43.88 113 ALA A N 1
ATOM 843 C CA . ALA A 1 113 ? 26.104 -20.014 -6.019 1.00 43.88 113 ALA A CA 1
ATOM 844 C C . ALA A 1 113 ? 24.629 -20.204 -5.599 1.00 43.88 113 ALA A C 1
ATOM 846 O O . ALA A 1 113 ? 24.332 -21.134 -4.855 1.00 43.88 113 ALA A O 1
ATOM 847 N N . CYS A 1 114 ? 23.685 -19.371 -6.066 1.00 42.28 114 CYS A N 1
ATOM 848 C CA . CYS A 1 114 ? 22.273 -19.463 -5.646 1.00 42.28 114 CYS A CA 1
ATOM 849 C C . CYS A 1 114 ? 21.429 -20.409 -6.517 1.00 42.28 114 CYS A C 1
ATOM 851 O O . CYS A 1 114 ? 20.515 -21.057 -6.006 1.00 42.28 114 CYS A O 1
ATOM 853 N N . PHE A 1 115 ? 21.742 -20.555 -7.810 1.00 44.44 115 PHE A N 1
ATOM 854 C CA . PHE A 1 115 ? 20.969 -21.419 -8.721 1.00 44.44 115 PHE A CA 1
ATOM 855 C C . PHE A 1 115 ? 21.273 -22.921 -8.598 1.00 44.44 115 PHE A C 1
ATOM 857 O O . PHE A 1 115 ? 20.632 -23.730 -9.264 1.00 44.44 115 PHE A O 1
ATOM 864 N N . GLN A 1 116 ? 22.215 -23.320 -7.739 1.00 43.66 116 GLN A N 1
ATOM 865 C CA . GLN A 1 116 ? 22.521 -24.730 -7.475 1.00 43.66 116 GLN A CA 1
ATOM 866 C C . GLN A 1 116 ? 21.601 -25.367 -6.419 1.00 43.66 116 GLN A C 1
ATOM 868 O O . GLN A 1 116 ? 21.740 -26.557 -6.142 1.00 43.66 116 GLN A O 1
ATOM 873 N N . ASN A 1 117 ? 20.651 -24.618 -5.838 1.00 44.34 117 ASN A N 1
ATOM 874 C CA . ASN A 1 117 ? 19.682 -25.188 -4.906 1.00 44.34 117 ASN A CA 1
ATOM 875 C C . ASN A 1 117 ? 18.464 -25.777 -5.663 1.00 44.34 117 ASN A C 1
ATOM 877 O O . ASN A 1 117 ? 17.678 -25.014 -6.236 1.00 44.34 117 ASN A O 1
ATOM 881 N N . PRO A 1 118 ? 18.254 -27.110 -5.651 1.00 50.78 118 PRO A N 1
ATOM 882 C CA . PRO A 1 118 ? 17.161 -27.768 -6.375 1.00 50.78 118 PRO A CA 1
ATOM 883 C C . PRO A 1 118 ? 15.756 -27.330 -5.924 1.00 50.78 118 PRO A C 1
ATOM 885 O O . PRO A 1 118 ? 14.812 -27.445 -6.702 1.00 50.78 118 PRO A O 1
ATOM 888 N N . GLN A 1 119 ? 15.604 -26.754 -4.726 1.00 50.19 119 GLN A N 1
ATOM 889 C CA . GLN A 1 119 ? 14.314 -26.249 -4.239 1.00 50.19 119 GLN A CA 1
ATOM 890 C C . GLN A 1 119 ? 13.830 -25.009 -5.011 1.00 50.19 119 GLN A C 1
ATOM 892 O O . GLN A 1 119 ? 12.628 -24.779 -5.122 1.00 50.19 119 GLN A O 1
ATOM 897 N N . PHE A 1 120 ? 14.736 -24.214 -5.594 1.00 47.03 120 PHE A N 1
ATOM 898 C CA . PHE A 1 120 ? 14.355 -22.992 -6.313 1.00 47.03 120 PHE A CA 1
ATOM 899 C C . PHE A 1 120 ? 13.737 -23.291 -7.692 1.00 47.03 120 PHE A C 1
ATOM 901 O O . PHE A 1 120 ? 12.871 -22.554 -8.171 1.00 47.03 120 PHE A O 1
ATOM 908 N N . LEU A 1 121 ? 14.125 -24.411 -8.314 1.00 48.16 121 LEU A N 1
ATOM 909 C CA . LEU A 1 121 ? 13.578 -24.848 -9.599 1.00 48.16 121 LEU A CA 1
ATOM 910 C C . LEU A 1 121 ? 12.138 -25.371 -9.460 1.00 48.16 121 LEU A C 1
ATOM 912 O O . LEU A 1 121 ? 11.309 -25.123 -10.338 1.00 48.16 121 LEU A O 1
ATOM 916 N N . GLU A 1 122 ? 11.811 -26.015 -8.334 1.00 47.84 122 GLU A N 1
ATOM 917 C CA . GLU A 1 122 ? 10.442 -26.454 -8.037 1.00 47.84 122 GLU A CA 1
ATOM 918 C C . GLU A 1 122 ? 9.481 -25.272 -7.880 1.00 47.84 122 GLU A C 1
ATOM 920 O O . GLU A 1 122 ? 8.380 -25.310 -8.426 1.00 47.84 122 GLU A O 1
ATOM 925 N N . VAL A 1 123 ? 9.899 -24.182 -7.225 1.00 54.03 123 VAL A N 1
ATOM 926 C CA . VAL A 1 123 ? 9.050 -22.990 -7.028 1.00 54.03 123 VAL A CA 1
ATOM 927 C C . VAL A 1 123 ? 8.754 -22.279 -8.354 1.00 54.03 123 VAL A C 1
ATOM 929 O O . VAL A 1 123 ? 7.612 -21.876 -8.600 1.00 54.03 123 VAL A O 1
ATOM 932 N N . ILE A 1 124 ? 9.743 -22.167 -9.250 1.00 56.38 124 ILE A N 1
ATOM 933 C CA . ILE A 1 124 ? 9.534 -21.596 -10.593 1.00 56.38 124 ILE A CA 1
ATOM 934 C C . ILE A 1 124 ? 8.567 -22.469 -11.403 1.00 56.38 124 ILE A C 1
ATOM 936 O O . ILE A 1 124 ? 7.652 -21.942 -12.045 1.00 56.38 124 ILE A O 1
ATOM 940 N N . LEU A 1 125 ? 8.725 -23.795 -11.349 1.00 46.84 125 LEU A N 1
ATOM 941 C CA . LEU A 1 125 ? 7.848 -24.728 -12.053 1.00 46.84 125 LEU A CA 1
ATOM 942 C C . LEU A 1 125 ? 6.418 -24.687 -11.491 1.00 46.84 125 LEU A C 1
ATOM 944 O O . LEU A 1 125 ? 5.457 -24.636 -12.261 1.00 46.84 125 LEU A O 1
ATOM 948 N N . PHE A 1 126 ? 6.259 -24.598 -10.170 1.00 45.75 126 PHE A N 1
ATOM 949 C CA . PHE A 1 126 ? 4.951 -24.476 -9.523 1.00 45.75 126 PHE A CA 1
ATOM 950 C C . PHE A 1 126 ? 4.231 -23.186 -9.949 1.00 45.75 126 PHE A C 1
ATOM 952 O O . PHE A 1 126 ? 3.056 -23.210 -10.316 1.00 45.75 126 PHE A O 1
ATOM 959 N N . CYS A 1 127 ? 4.951 -22.063 -10.017 1.00 46.72 127 CYS A N 1
ATOM 960 C CA . CYS A 1 127 ? 4.386 -20.771 -10.412 1.00 46.72 127 CYS A CA 1
ATOM 961 C C . CYS A 1 127 ? 3.965 -20.719 -11.902 1.00 46.72 127 CYS A C 1
ATOM 963 O O . CYS A 1 127 ? 3.030 -20.002 -12.266 1.00 46.72 127 CYS A O 1
ATOM 965 N N . GLN A 1 128 ? 4.607 -21.509 -12.772 1.00 50.16 128 GLN A N 1
ATOM 966 C CA . GLN A 1 128 ? 4.268 -21.617 -14.201 1.00 50.16 128 GLN A CA 1
ATOM 967 C C . GLN A 1 128 ? 3.117 -22.609 -14.465 1.00 50.16 128 GLN A C 1
ATOM 969 O O . GLN A 1 128 ? 2.259 -22.352 -15.313 1.00 50.16 128 GLN A O 1
ATOM 974 N N . VAL A 1 129 ? 3.078 -23.733 -13.742 1.00 50.41 129 VAL A N 1
ATOM 975 C CA . VAL A 1 129 ? 2.165 -24.858 -14.017 1.00 50.41 129 VAL A CA 1
ATOM 976 C C . VAL A 1 129 ? 0.792 -24.667 -13.367 1.00 50.41 129 VAL A C 1
ATOM 978 O O . VAL A 1 129 ? -0.231 -24.930 -14.003 1.00 50.41 129 VAL A O 1
ATOM 981 N N . VAL A 1 130 ? 0.729 -24.138 -12.142 1.00 52.91 130 VAL A N 1
ATOM 982 C CA . VAL A 1 130 ? -0.532 -23.958 -11.398 1.00 52.91 130 VAL A CA 1
ATOM 983 C C . VAL A 1 130 ? -1.579 -23.116 -12.150 1.00 52.91 130 VAL A C 1
ATOM 985 O O . VAL A 1 130 ? -2.720 -23.572 -12.267 1.00 52.91 130 VAL A O 1
ATOM 988 N N . PRO A 1 131 ? -1.265 -21.941 -12.736 1.00 56.00 131 PRO A N 1
ATOM 989 C CA . PRO A 1 131 ? -2.275 -21.160 -13.454 1.00 56.00 131 PRO A CA 1
ATOM 990 C C . PRO A 1 131 ? -2.741 -21.812 -14.766 1.00 56.00 131 PRO A C 1
ATOM 992 O O . PRO A 1 131 ? -3.869 -21.556 -15.195 1.00 56.00 131 PRO A O 1
ATOM 995 N N . ALA A 1 132 ? -1.919 -22.656 -15.401 1.00 57.31 132 ALA A N 1
ATOM 996 C CA . ALA A 1 132 ? -2.313 -23.417 -16.587 1.00 57.31 132 ALA A CA 1
ATOM 997 C C . ALA A 1 132 ? -3.249 -24.580 -16.216 1.00 57.31 132 ALA A C 1
ATOM 999 O O . ALA A 1 132 ? -4.311 -24.733 -16.824 1.00 57.31 132 ALA A O 1
ATOM 1000 N N . VAL A 1 133 ? -2.916 -25.330 -15.160 1.00 58.81 133 VAL A N 1
ATOM 1001 C CA . VAL A 1 133 ? -3.732 -26.444 -14.647 1.00 58.81 133 VAL A CA 1
ATOM 1002 C C . VAL A 1 133 ? -5.086 -25.950 -14.133 1.00 58.81 133 VAL A C 1
ATOM 1004 O O . VAL A 1 133 ? -6.118 -26.517 -14.495 1.00 58.81 133 VAL A O 1
ATOM 1007 N N . LEU A 1 134 ? -5.128 -24.835 -13.390 1.00 54.66 134 LEU A N 1
ATOM 1008 C CA . LEU A 1 134 ? -6.395 -24.235 -12.950 1.00 54.66 134 LEU A CA 1
ATOM 1009 C C . LEU A 1 134 ? -7.277 -23.789 -14.122 1.00 54.66 134 LEU A C 1
ATOM 1011 O O . LEU A 1 134 ? -8.502 -23.876 -14.034 1.00 54.66 134 LEU A O 1
ATOM 1015 N N . ARG A 1 135 ? -6.686 -23.317 -15.226 1.00 61.66 135 ARG A N 1
ATOM 1016 C CA . ARG A 1 135 ? -7.444 -22.885 -16.407 1.00 61.66 135 ARG A CA 1
ATOM 1017 C C . ARG A 1 135 ? -8.076 -24.075 -17.131 1.00 61.66 135 ARG A C 1
ATOM 1019 O O . ARG A 1 135 ? -9.247 -23.996 -17.488 1.00 61.66 135 ARG A O 1
ATOM 1026 N N . VAL A 1 136 ? -7.344 -25.182 -17.277 1.00 65.81 136 VAL A N 1
ATOM 1027 C CA . VAL A 1 136 ? -7.867 -26.436 -17.851 1.00 65.81 136 VAL A CA 1
ATOM 1028 C C . VAL A 1 136 ? -8.967 -27.019 -16.965 1.00 65.81 136 VAL A C 1
ATOM 1030 O O . VAL A 1 136 ? -10.048 -27.340 -17.460 1.00 65.81 136 VAL A O 1
ATOM 1033 N N . TYR A 1 137 ? -8.739 -27.074 -15.651 1.00 60.69 137 TYR A N 1
ATOM 1034 C CA . TYR A 1 137 ? -9.720 -27.589 -14.698 1.00 60.69 137 TYR A CA 1
ATOM 1035 C C . TYR A 1 137 ? -11.012 -26.761 -14.698 1.00 60.69 137 TYR A C 1
ATOM 1037 O O . TYR A 1 137 ? -12.109 -27.311 -14.759 1.00 60.69 137 TYR A O 1
ATOM 1045 N N . LYS A 1 138 ? -10.908 -25.427 -14.721 1.00 64.31 138 LYS A N 1
ATOM 1046 C CA . LYS A 1 138 ? -12.079 -24.541 -14.741 1.00 64.31 138 LYS A CA 1
ATOM 1047 C C . LYS A 1 138 ? -12.899 -24.688 -16.026 1.00 64.31 138 LYS A C 1
ATOM 1049 O O . LYS A 1 138 ? -14.125 -24.721 -15.952 1.00 64.31 138 LYS A O 1
ATOM 1054 N N . THR A 1 139 ? -12.251 -24.824 -17.184 1.00 67.62 139 THR A N 1
ATOM 1055 C CA . THR A 1 139 ? -12.949 -25.081 -18.455 1.00 67.62 139 THR A CA 1
ATOM 1056 C C . THR A 1 139 ? -13.636 -26.447 -18.450 1.00 67.62 139 THR A C 1
ATOM 1058 O O . THR A 1 139 ? -14.785 -26.555 -18.876 1.00 67.62 139 THR A O 1
ATOM 1061 N N . PHE A 1 140 ? -12.976 -27.474 -17.908 1.00 71.62 140 PHE A N 1
ATOM 1062 C CA . PHE A 1 140 ? -13.546 -28.814 -17.790 1.00 71.62 140 PHE A CA 1
ATOM 1063 C C . PHE A 1 140 ? -14.785 -28.837 -16.882 1.00 71.62 140 PHE A C 1
ATOM 1065 O O . PHE A 1 140 ? -15.834 -29.340 -17.282 1.00 71.62 140 PHE A O 1
ATOM 1072 N N . VAL A 1 141 ? -14.709 -28.211 -15.703 1.00 68.75 141 VAL A N 1
ATOM 1073 C CA . VAL A 1 141 ? -15.841 -28.110 -14.766 1.00 68.75 141 VAL A CA 1
ATOM 1074 C C . VAL A 1 141 ? -17.009 -27.334 -15.384 1.00 68.75 141 VAL A C 1
ATOM 1076 O O . VAL A 1 141 ? -18.155 -27.761 -15.269 1.00 68.75 141 VAL A O 1
ATOM 1079 N N . LEU A 1 142 ? -16.751 -26.235 -16.099 1.00 70.75 142 LEU A N 1
ATOM 1080 C CA . LEU A 1 142 ? -17.809 -25.466 -16.769 1.00 70.75 142 LEU A CA 1
ATOM 1081 C C . LEU A 1 142 ? -18.508 -26.266 -17.878 1.00 70.75 142 LEU A C 1
ATOM 1083 O O . LEU A 1 142 ? -19.733 -26.204 -18.003 1.00 70.75 142 LEU A O 1
ATOM 1087 N N . HIS A 1 143 ? -17.757 -27.045 -18.660 1.00 73.69 143 HIS A N 1
ATOM 1088 C CA . HIS A 1 143 ? -18.333 -27.930 -19.673 1.00 73.69 143 HIS A CA 1
ATOM 1089 C C . HIS A 1 143 ? -19.133 -29.074 -19.048 1.00 73.69 143 HIS A C 1
ATOM 1091 O O . HIS A 1 143 ? -20.234 -29.358 -19.519 1.00 73.69 143 HIS A O 1
ATOM 1097 N N . ALA A 1 144 ? -18.641 -29.672 -17.960 1.00 71.25 144 ALA A N 1
ATOM 1098 C CA . ALA A 1 144 ? -19.366 -30.704 -17.228 1.00 71.25 144 ALA A CA 1
ATOM 1099 C C . ALA A 1 144 ? -20.698 -30.167 -16.675 1.00 71.25 144 ALA A C 1
ATOM 1101 O O . ALA A 1 144 ? -21.745 -30.766 -16.906 1.00 71.25 144 ALA A O 1
ATOM 1102 N N . VAL A 1 145 ? -20.699 -28.994 -16.034 1.00 70.81 145 VAL A N 1
ATOM 1103 C CA . VAL A 1 145 ? -21.924 -28.372 -15.499 1.00 70.81 145 VAL A CA 1
ATOM 1104 C C . VAL A 1 145 ? -22.915 -28.015 -16.615 1.00 70.81 145 VAL A C 1
ATOM 1106 O O . VAL A 1 145 ? -24.112 -28.260 -16.477 1.00 70.81 145 VAL A O 1
ATOM 1109 N N . SER A 1 146 ? -22.439 -27.486 -17.747 1.00 72.62 146 SER A N 1
ATOM 1110 C CA . SER A 1 146 ? -23.285 -27.199 -18.917 1.00 72.62 146 SER A CA 1
ATOM 1111 C C . SER A 1 146 ? -23.901 -28.472 -19.515 1.00 72.62 146 SER A C 1
ATOM 1113 O O . SER A 1 146 ? -25.084 -28.494 -19.864 1.00 72.62 146 SER A O 1
ATOM 1115 N N . PHE A 1 147 ? -23.125 -29.556 -19.576 1.00 78.38 147 PHE A N 1
ATOM 1116 C CA . PHE A 1 147 ? -23.576 -30.861 -20.050 1.00 78.38 147 PHE A CA 1
ATOM 1117 C C . PHE A 1 147 ? -24.633 -31.475 -19.125 1.00 78.38 147 PHE A C 1
ATOM 1119 O O . PHE A 1 147 ? -25.709 -31.844 -19.594 1.00 78.38 147 PHE A O 1
ATOM 1126 N N . PHE A 1 148 ? -24.393 -31.490 -17.811 1.00 67.75 148 PHE A N 1
ATOM 1127 C CA . PHE A 1 148 ? -25.375 -31.965 -16.831 1.00 67.75 148 PHE A CA 1
ATOM 1128 C C . PHE A 1 148 ? -26.662 -31.136 -16.854 1.00 67.75 148 PHE A C 1
ATOM 1130 O O . PHE A 1 148 ? -27.754 -31.695 -16.777 1.00 67.75 148 PHE A O 1
ATOM 1137 N N . ARG A 1 149 ? -26.569 -29.816 -17.056 1.00 72.12 149 ARG A N 1
ATOM 1138 C CA . ARG A 1 149 ? -27.748 -28.950 -17.190 1.00 72.12 149 ARG A CA 1
ATOM 1139 C C . ARG A 1 149 ? -28.559 -29.260 -18.453 1.00 72.12 149 ARG A C 1
ATOM 1141 O O . ARG A 1 149 ? -29.785 -29.242 -18.399 1.00 72.12 149 ARG A O 1
ATOM 1148 N N . ARG A 1 150 ? -27.901 -29.592 -19.571 1.00 77.75 150 ARG A N 1
ATOM 1149 C CA . ARG A 1 150 ? -28.579 -30.048 -20.799 1.00 77.75 150 ARG A CA 1
ATOM 1150 C C . ARG A 1 150 ? -29.250 -31.404 -20.614 1.00 77.75 150 ARG A C 1
ATOM 1152 O O . ARG A 1 150 ? -30.382 -31.564 -21.058 1.00 77.75 150 ARG A O 1
ATOM 1159 N N . ILE A 1 151 ? -28.589 -32.346 -19.939 1.00 72.50 151 ILE A N 1
ATOM 1160 C CA . ILE A 1 151 ? -29.183 -33.647 -19.602 1.00 72.50 151 ILE A CA 1
ATOM 1161 C C . ILE A 1 151 ? -30.417 -33.451 -18.718 1.00 72.50 151 ILE A C 1
ATOM 1163 O O . ILE A 1 151 ? -31.467 -33.999 -19.030 1.00 72.50 151 ILE A O 1
ATOM 1167 N N . SER A 1 152 ? -30.336 -32.612 -17.683 1.00 71.06 152 SER A N 1
ATOM 1168 C CA . SER A 1 152 ? -31.478 -32.309 -16.810 1.00 71.06 152 SER A CA 1
ATOM 1169 C C . SER A 1 152 ? -32.677 -31.751 -17.590 1.00 71.06 152 SER A C 1
ATOM 1171 O O . SER A 1 152 ? -33.797 -32.206 -17.394 1.00 71.06 152 SER A O 1
ATOM 1173 N N . GLN A 1 153 ? -32.450 -30.828 -18.532 1.00 74.00 153 GLN A N 1
ATOM 1174 C CA . GLN A 1 153 ? -33.515 -30.271 -19.383 1.00 74.00 153 GLN A CA 1
ATOM 1175 C C . GLN A 1 153 ? -34.106 -31.291 -20.371 1.00 74.00 153 GLN A C 1
ATOM 1177 O O . GLN A 1 153 ? -35.270 -31.182 -20.756 1.00 74.00 153 GLN A O 1
ATOM 1182 N N . LEU A 1 154 ? -33.310 -32.265 -20.818 1.00 71.44 154 LEU A N 1
ATOM 1183 C CA . LEU A 1 154 ? -33.782 -33.382 -21.641 1.00 71.44 154 LEU A CA 1
ATOM 1184 C C . LEU A 1 154 ? -34.648 -34.345 -20.821 1.00 71.44 154 LEU A C 1
ATOM 1186 O O . LEU A 1 154 ? -35.693 -34.769 -21.306 1.00 71.44 154 LEU A O 1
ATOM 1190 N N . PHE A 1 155 ? -34.261 -34.627 -19.575 1.00 62.19 155 PHE A N 1
ATOM 1191 C CA . PHE A 1 155 ? -35.067 -35.430 -18.654 1.00 62.19 155 PHE A CA 1
ATOM 1192 C C . PHE A 1 155 ? -36.413 -34.763 -18.334 1.00 62.19 155 PHE A C 1
ATOM 1194 O O . PHE A 1 155 ? -37.434 -35.436 -18.434 1.00 62.19 155 PHE A O 1
ATOM 1201 N N . GLU A 1 156 ? -36.444 -33.453 -18.064 1.00 66.69 156 GLU A N 1
ATOM 1202 C CA . GLU A 1 156 ? -37.700 -32.705 -17.848 1.00 66.69 156 GLU A CA 1
ATOM 1203 C C . GLU A 1 156 ? -38.632 -32.731 -19.074 1.00 66.69 156 GLU A C 1
ATOM 1205 O O . GLU A 1 156 ? -39.853 -32.829 -18.942 1.00 66.69 156 GLU A O 1
ATOM 1210 N N . LYS A 1 157 ? -38.071 -32.680 -20.290 1.00 67.56 157 LYS A N 1
ATOM 1211 C CA . LYS A 1 157 ? -38.858 -32.781 -21.530 1.00 67.56 157 LYS A CA 1
ATOM 1212 C C . LYS A 1 157 ? -39.392 -34.191 -21.776 1.00 67.56 157 LYS A C 1
ATOM 1214 O O . LYS A 1 157 ? -40.515 -34.321 -22.254 1.00 67.56 157 LYS A O 1
ATOM 1219 N N . CYS A 1 158 ? -38.628 -35.228 -21.434 1.00 59.22 158 CYS A N 1
ATOM 1220 C CA . CYS A 1 158 ? -39.090 -36.615 -21.528 1.00 59.22 158 CYS A CA 1
ATOM 1221 C C . CYS A 1 158 ? -40.1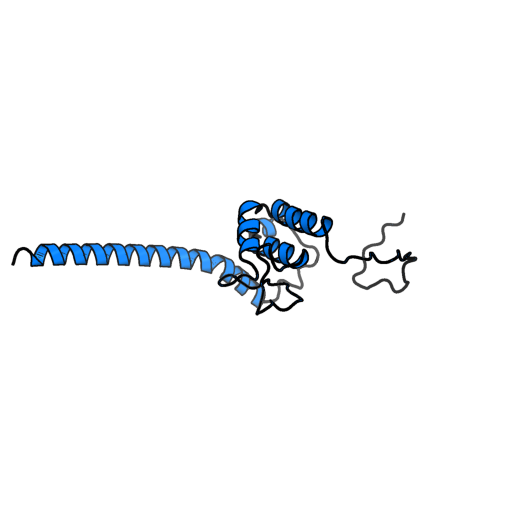54 -36.951 -20.472 1.00 59.22 158 CYS A C 1
ATOM 1223 O O . CYS A 1 158 ? -41.088 -37.682 -20.786 1.00 59.22 158 CYS A O 1
ATOM 1225 N N . SER A 1 159 ? -40.076 -36.392 -19.258 1.00 57.22 159 SER A N 1
ATOM 1226 C CA . SER A 1 159 ? -41.096 -36.603 -18.217 1.00 57.22 159 SER A CA 1
ATOM 1227 C C . SER A 1 159 ? -42.424 -35.893 -18.488 1.00 57.22 159 SER A C 1
ATOM 1229 O O . SER A 1 159 ? -43.414 -36.216 -17.852 1.00 57.22 159 SER A O 1
ATOM 1231 N N . SER A 1 160 ? -42.460 -34.925 -19.409 1.00 57.25 160 SER A N 1
ATOM 1232 C CA . SER A 1 160 ? -43.696 -34.236 -19.809 1.00 57.25 160 SER A CA 1
ATOM 1233 C C . SER A 1 160 ? -44.435 -34.930 -20.967 1.00 57.25 160 SER A C 1
ATOM 1235 O O . SER A 1 160 ? -45.480 -34.436 -21.387 1.00 57.25 160 SER A O 1
ATOM 1237 N N . PHE A 1 161 ? -43.881 -36.019 -21.515 1.00 56.31 161 PHE A N 1
ATOM 1238 C CA . PHE A 1 161 ? -44.432 -36.775 -22.651 1.00 56.31 161 PHE A CA 1
ATOM 1239 C C . PHE A 1 161 ? -44.885 -38.202 -22.277 1.00 56.31 161 PHE A C 1
ATOM 1241 O O . PHE A 1 161 ? -45.353 -38.932 -23.152 1.00 56.31 161 PHE A O 1
ATOM 1248 N N . ALA A 1 162 ? -44.733 -38.583 -21.003 1.00 47.03 162 ALA A N 1
ATOM 1249 C CA . ALA A 1 162 ? -45.290 -39.789 -20.388 1.00 47.03 162 ALA A CA 1
ATOM 1250 C C . ALA A 1 162 ? -46.495 -39.407 -19.518 1.00 47.03 162 ALA A C 1
ATOM 1252 O O . ALA A 1 162 ? -47.465 -40.194 -19.498 1.00 47.03 162 ALA A O 1
#

Radius of gyration: 26.3 Å; chains: 1; bounding box: 82×57×42 Å

pLDDT: mean 73.74, std 15.01, range [38.31, 93.38]